Protein AF-A0A949JK87-F1 (afdb_monomer_lite)

pLDDT: mean 81.83, std 14.84, range [40.25, 97.69]

Radius of gyration: 31.16 Å; chains: 1; bounding box: 95×33×71 Å

InterPro domains:
  IPR006311 Twin-arginine translocation pathway, signal sequence [PS51318] (1-38)

Secondary structure (DSSP, 8-state):
-------S-HHHHHHHHHHHHHHHHHHHHHHHT---PPP-----TT-HHHHHHHHHGGGTTSBS-TTTTSTT-GGG---EE--TTSPPEETHHHHHHHHTT-BHHHHHHHHHHHHS---

Foldseek 3Di:
DDDDPPDPPPVVVVVVVVVVVVVVVVVVVVVVVDDPDDDDDDDDPVCVVVVVCVVCVVQQQFFPAPCAPPPPRPLVPKDWDDDPPDDIDMSCVVSVCSSNRHGNVNCPVVVCVVPDDDD

Organism: NCBI:txid2780544

Structure (mmCIF, N/CA/C/O backbone):
data_AF-A0A949JK87-F1
#
_entry.id   AF-A0A949JK87-F1
#
loop_
_atom_site.group_PDB
_atom_site.id
_atom_site.type_symbol
_atom_site.label_atom_id
_atom_site.label_alt_id
_atom_site.label_comp_id
_atom_site.label_asym_id
_atom_site.label_entity_id
_atom_site.label_seq_id
_atom_site.pdbx_PDB_ins_code
_atom_site.Cartn_x
_atom_site.Cartn_y
_atom_site.Cartn_z
_atom_site.occupancy
_atom_site.B_iso_or_equiv
_atom_site.auth_seq_id
_atom_site.auth_comp_id
_atom_site.auth_asym_id
_atom_site.auth_atom_id
_atom_site.pdbx_PDB_model_num
ATOM 1 N N . MET A 1 1 ? 78.038 6.969 -44.550 1.00 40.25 1 MET A N 1
ATOM 2 C CA . MET A 1 1 ? 77.540 7.968 -43.577 1.00 40.25 1 MET A CA 1
ATOM 3 C C . MET A 1 1 ? 76.018 7.924 -43.561 1.00 40.25 1 MET A C 1
ATOM 5 O O . MET A 1 1 ? 75.395 8.451 -44.468 1.00 40.25 1 MET A O 1
ATOM 9 N N . ALA A 1 2 ? 75.413 7.228 -42.595 1.00 48.91 2 ALA A N 1
ATOM 10 C CA . ALA A 1 2 ? 73.960 7.119 -42.481 1.00 48.91 2 ALA A CA 1
ATOM 11 C C . ALA A 1 2 ? 73.536 7.511 -41.063 1.00 48.91 2 ALA A C 1
ATOM 13 O O . ALA A 1 2 ? 73.758 6.759 -40.119 1.00 48.91 2 ALA A O 1
ATOM 14 N N . SER A 1 3 ? 72.918 8.682 -40.919 1.00 44.91 3 SER A N 1
ATOM 15 C CA . SER A 1 3 ? 72.203 9.054 -39.700 1.00 44.91 3 SER A CA 1
ATOM 16 C C . SER A 1 3 ? 70.748 9.323 -40.067 1.00 44.91 3 SER A C 1
ATOM 18 O O . SER A 1 3 ? 70.379 10.409 -40.503 1.00 44.91 3 SER A O 1
ATOM 20 N N . ARG A 1 4 ? 69.914 8.281 -39.965 1.00 53.56 4 ARG A N 1
ATOM 21 C CA . ARG A 1 4 ? 68.453 8.410 -40.018 1.00 53.56 4 ARG A CA 1
ATOM 22 C C . ARG A 1 4 ? 67.975 8.899 -38.654 1.00 53.56 4 ARG A C 1
ATOM 24 O O . ARG A 1 4 ? 68.165 8.213 -37.650 1.00 53.56 4 ARG A O 1
ATOM 31 N N . ALA A 1 5 ? 67.313 10.052 -38.638 1.00 53.34 5 ALA A N 1
ATOM 32 C CA . ALA A 1 5 ? 66.652 10.604 -37.464 1.00 53.34 5 ALA A CA 1
ATOM 33 C C . ALA A 1 5 ? 65.657 9.587 -36.871 1.00 53.34 5 ALA A C 1
ATOM 35 O O . ALA A 1 5 ? 64.646 9.216 -37.478 1.00 53.34 5 ALA A O 1
ATOM 36 N N . ARG A 1 6 ? 65.950 9.095 -35.665 1.00 53.84 6 ARG A N 1
ATOM 37 C CA . ARG A 1 6 ? 65.084 8.158 -34.945 1.00 53.84 6 ARG A CA 1
ATOM 38 C C . ARG A 1 6 ? 63.940 8.911 -34.261 1.00 53.84 6 ARG A C 1
ATOM 40 O O . ARG A 1 6 ? 64.039 9.337 -33.124 1.00 53.84 6 ARG A O 1
ATOM 47 N N . HIS A 1 7 ? 62.845 9.043 -35.007 1.00 53.44 7 HIS A N 1
ATOM 48 C CA . HIS A 1 7 ? 61.464 8.810 -34.572 1.00 53.44 7 HIS A CA 1
ATOM 49 C C . HIS A 1 7 ? 61.023 9.422 -33.225 1.00 53.44 7 HIS A C 1
ATOM 51 O O . HIS A 1 7 ? 60.988 8.755 -32.192 1.00 53.44 7 HIS A O 1
ATOM 57 N N . ALA A 1 8 ? 60.466 10.637 -33.288 1.00 57.41 8 ALA A N 1
ATOM 58 C CA . ALA A 1 8 ? 59.643 11.264 -32.245 1.00 57.41 8 ALA A CA 1
ATOM 59 C C . ALA A 1 8 ? 58.253 10.589 -32.073 1.00 57.41 8 ALA A C 1
ATOM 61 O O . ALA A 1 8 ? 57.212 11.247 -32.052 1.00 57.41 8 ALA A O 1
ATOM 62 N N . ARG A 1 9 ? 58.208 9.251 -31.989 1.00 58.66 9 ARG A N 1
ATOM 63 C CA . ARG A 1 9 ? 56.978 8.440 -31.886 1.00 58.66 9 ARG A CA 1
ATOM 64 C C . ARG A 1 9 ? 56.651 7.789 -30.518 1.00 58.66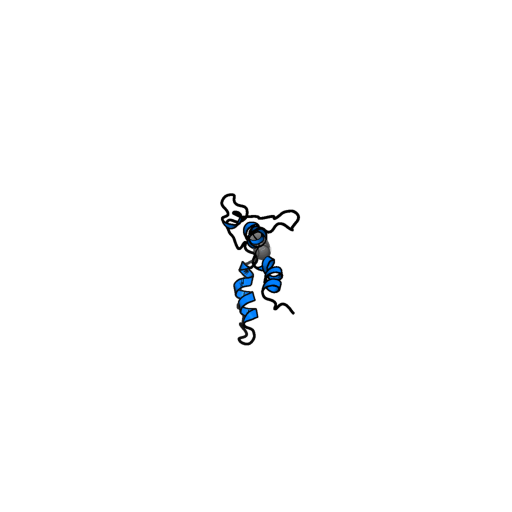 9 ARG A C 1
ATOM 66 O O . ARG A 1 9 ? 55.591 7.167 -30.453 1.00 58.66 9 ARG A O 1
ATOM 73 N N . PRO A 1 10 ? 57.429 7.908 -29.416 1.00 59.25 10 PRO A N 1
ATOM 74 C CA . PRO A 1 10 ? 57.061 7.232 -28.165 1.00 59.25 10 PRO A CA 1
ATOM 75 C C . PRO A 1 10 ? 55.988 7.986 -27.361 1.00 59.25 10 PRO A C 1
ATOM 77 O O . PRO A 1 10 ? 55.101 7.361 -26.787 1.00 59.25 10 PRO A O 1
ATOM 80 N N . ARG A 1 11 ? 56.008 9.329 -27.355 1.00 61.69 11 ARG A N 1
ATOM 81 C CA . ARG A 1 11 ? 55.051 10.147 -26.579 1.00 61.69 11 ARG A CA 1
ATOM 82 C C . ARG A 1 11 ? 53.613 10.024 -27.087 1.00 61.69 11 ARG A C 1
ATOM 84 O O . ARG A 1 11 ? 52.701 9.864 -26.288 1.00 61.69 11 ARG A O 1
ATOM 91 N N . ARG A 1 12 ? 53.417 10.017 -28.411 1.00 68.25 12 ARG A N 1
ATOM 92 C CA . ARG A 1 12 ? 52.085 9.872 -29.027 1.00 68.25 12 ARG A CA 1
ATOM 93 C C . ARG A 1 12 ? 51.447 8.520 -28.701 1.00 68.25 12 ARG A C 1
ATOM 95 O O . ARG A 1 12 ? 50.274 8.481 -28.367 1.00 68.25 12 ARG A O 1
ATOM 102 N N . ARG A 1 13 ? 52.225 7.431 -28.719 1.00 74.19 13 ARG A N 1
ATOM 103 C CA . ARG A 1 13 ? 51.738 6.090 -28.350 1.00 74.19 13 ARG A CA 1
ATOM 104 C C . ARG A 1 13 ? 51.330 5.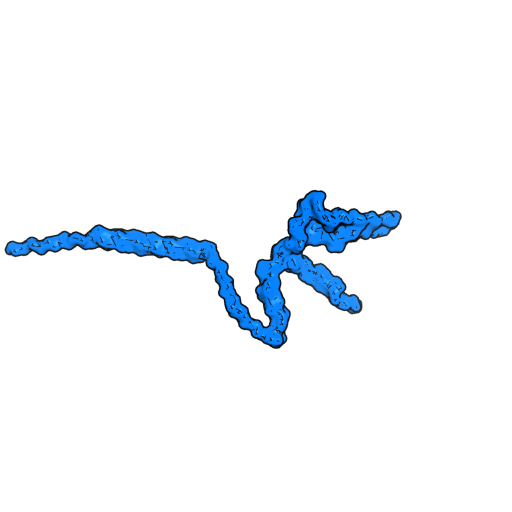990 -26.882 1.00 74.19 13 ARG A C 1
ATOM 106 O O . ARG A 1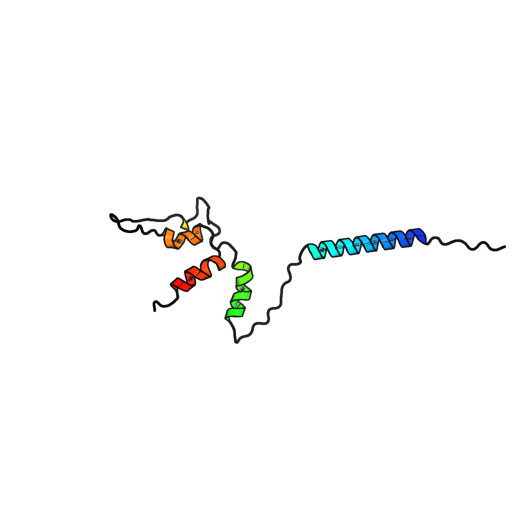 13 ? 50.308 5.384 -26.608 1.00 74.19 13 ARG A O 1
ATOM 113 N N . ARG A 1 14 ? 52.083 6.616 -25.969 1.00 75.94 14 ARG A N 1
ATOM 114 C CA . ARG A 1 14 ? 51.752 6.639 -24.532 1.00 75.94 14 ARG A CA 1
ATOM 115 C C . ARG A 1 14 ? 50.482 7.434 -24.227 1.00 75.94 14 ARG A C 1
ATOM 117 O O . ARG A 1 14 ? 49.682 7.006 -23.407 1.00 75.94 14 ARG A O 1
ATOM 124 N N . LEU A 1 15 ? 50.288 8.563 -24.908 1.00 80.44 15 LEU A N 1
ATOM 125 C CA . LEU A 1 15 ? 49.063 9.359 -24.790 1.00 80.44 15 LEU A CA 1
ATOM 126 C C . LEU A 1 15 ? 47.851 8.609 -25.358 1.00 80.44 15 LEU A C 1
ATOM 128 O O . LEU A 1 15 ? 46.800 8.586 -24.730 1.00 80.44 15 LEU A O 1
ATOM 132 N N . LEU A 1 16 ? 48.018 7.934 -26.501 1.00 84.94 16 LEU A N 1
ATOM 133 C CA . LEU A 1 16 ? 46.978 7.089 -27.092 1.00 84.94 16 LEU A CA 1
ATOM 134 C C . LEU A 1 16 ? 46.616 5.901 -26.188 1.00 84.94 16 LEU A C 1
ATOM 136 O O . LEU A 1 16 ? 45.436 5.639 -25.987 1.00 84.94 16 LEU A O 1
ATOM 140 N N . SER A 1 17 ? 47.603 5.210 -25.606 1.00 81.00 17 SER A N 1
ATOM 141 C CA . SER A 1 17 ? 47.337 4.091 -24.695 1.00 81.00 17 SER A CA 1
ATOM 142 C C . SER A 1 17 ? 46.663 4.546 -23.402 1.00 81.00 17 SER A C 1
ATOM 144 O O . SER A 1 17 ? 45.726 3.894 -22.964 1.00 81.00 17 SER A O 1
ATOM 146 N N . ALA A 1 18 ? 47.086 5.679 -22.830 1.00 83.50 18 ALA A N 1
ATOM 147 C CA . ALA A 1 18 ? 46.457 6.240 -21.635 1.00 83.50 18 ALA A CA 1
ATOM 148 C C . ALA A 1 18 ? 45.008 6.687 -21.903 1.00 83.50 18 ALA A C 1
ATOM 150 O O . ALA A 1 18 ? 44.121 6.431 -21.092 1.00 83.50 18 ALA A O 1
ATOM 151 N N . GLY A 1 19 ? 44.753 7.303 -23.063 1.00 85.62 19 GLY A N 1
ATOM 152 C CA . GLY A 1 19 ? 43.403 7.673 -23.490 1.00 85.62 19 GLY A CA 1
ATOM 153 C C . GLY A 1 19 ? 42.500 6.457 -23.710 1.00 85.62 19 GLY A C 1
ATOM 154 O O . GLY A 1 19 ? 41.349 6.466 -23.276 1.00 85.62 19 GLY A O 1
ATOM 155 N N . LEU A 1 20 ? 43.027 5.385 -24.313 1.00 88.62 20 LEU A N 1
ATOM 156 C CA . LEU A 1 20 ? 42.295 4.131 -24.505 1.00 88.62 20 LEU A CA 1
ATOM 157 C C . LEU A 1 20 ? 41.938 3.476 -23.164 1.00 88.62 20 LEU A C 1
ATOM 159 O O . LEU A 1 20 ? 40.788 3.097 -22.967 1.00 88.62 20 LEU A O 1
ATOM 163 N N . THR A 1 21 ? 42.890 3.372 -22.229 1.00 86.25 21 THR A N 1
ATOM 164 C CA . THR A 1 21 ? 42.629 2.780 -20.907 1.00 86.25 21 THR A CA 1
ATOM 165 C C . THR A 1 21 ? 41.642 3.608 -20.102 1.00 86.25 21 THR A C 1
ATOM 167 O O . THR A 1 21 ? 40.776 3.043 -19.447 1.00 86.25 21 THR A O 1
ATOM 170 N N . LEU A 1 22 ? 41.732 4.938 -20.184 1.00 87.56 22 LEU A N 1
ATOM 171 C CA . LEU A 1 22 ? 40.787 5.827 -19.517 1.00 87.56 22 LEU A CA 1
ATOM 172 C C . LEU A 1 22 ? 39.379 5.692 -20.112 1.00 87.56 22 LEU A C 1
ATOM 174 O O . LEU A 1 22 ? 38.410 5.629 -19.366 1.00 87.56 22 LEU A O 1
ATOM 178 N N . SER A 1 23 ? 39.268 5.587 -21.438 1.00 82.31 23 SER A N 1
ATOM 179 C CA . SER A 1 23 ? 37.981 5.391 -22.117 1.00 82.31 23 SER A CA 1
ATOM 180 C C . SER A 1 23 ? 37.374 4.022 -21.799 1.00 82.31 23 SER A C 1
ATOM 182 O O . SER A 1 23 ? 36.185 3.933 -21.517 1.00 82.31 23 SER A O 1
ATOM 184 N N . ALA A 1 24 ? 38.186 2.960 -21.785 1.00 83.31 24 ALA A N 1
ATOM 185 C CA . ALA A 1 24 ? 37.740 1.614 -21.430 1.00 83.31 24 ALA A CA 1
ATOM 186 C C . ALA A 1 24 ? 37.314 1.521 -19.955 1.00 83.31 24 ALA A C 1
ATOM 188 O O . ALA A 1 24 ? 36.275 0.939 -19.654 1.00 83.31 24 ALA A O 1
ATOM 189 N N . ALA A 1 25 ? 38.072 2.142 -19.046 1.00 80.00 25 ALA A N 1
ATOM 190 C CA . ALA A 1 25 ? 37.708 2.229 -17.635 1.00 80.00 25 ALA A CA 1
ATOM 191 C C . ALA A 1 25 ? 36.428 3.053 -17.429 1.00 80.00 25 ALA A C 1
ATOM 193 O O . ALA A 1 25 ? 35.555 2.639 -16.672 1.00 80.00 25 ALA A O 1
ATOM 194 N N . GLY A 1 26 ? 36.280 4.176 -18.141 1.00 80.12 26 GLY A N 1
ATOM 195 C CA . GLY A 1 26 ? 35.068 4.994 -18.117 1.00 80.12 26 GLY A CA 1
ATOM 196 C C . GLY A 1 26 ? 33.839 4.244 -18.635 1.00 80.12 26 GLY A C 1
ATOM 197 O O . GLY A 1 26 ? 32.794 4.274 -17.996 1.00 80.12 26 GLY A O 1
ATOM 198 N N . ALA A 1 27 ? 33.966 3.507 -19.741 1.00 80.19 27 ALA A N 1
ATOM 199 C CA . ALA A 1 27 ? 32.881 2.694 -20.288 1.00 80.19 27 ALA A CA 1
ATOM 200 C C . ALA A 1 27 ? 32.484 1.543 -19.350 1.00 80.19 27 ALA A C 1
ATOM 202 O O . ALA A 1 27 ? 31.297 1.309 -19.147 1.00 80.19 27 ALA A O 1
ATOM 203 N N . ALA A 1 28 ? 33.455 0.861 -18.735 1.00 72.50 28 ALA A N 1
ATOM 204 C CA . ALA A 1 28 ? 33.180 -0.184 -17.751 1.00 72.50 28 ALA A CA 1
ATOM 205 C C . ALA A 1 28 ? 32.503 0.378 -16.490 1.00 72.50 28 ALA A C 1
ATOM 207 O O . ALA A 1 28 ? 31.563 -0.225 -15.980 1.00 72.50 28 ALA A O 1
ATOM 208 N N . ALA A 1 29 ? 32.933 1.554 -16.021 1.00 74.44 29 ALA A N 1
ATOM 209 C CA . ALA A 1 29 ? 32.306 2.234 -14.892 1.00 74.44 29 ALA A CA 1
ATOM 210 C C . ALA A 1 29 ? 30.862 2.662 -15.206 1.00 74.44 29 ALA A C 1
ATOM 212 O O . ALA A 1 29 ? 29.981 2.485 -14.371 1.00 74.44 29 ALA A O 1
ATOM 213 N N . LEU A 1 30 ? 30.598 3.165 -16.417 1.00 73.94 30 LEU A N 1
ATOM 214 C CA . LEU A 1 30 ? 29.249 3.532 -16.859 1.00 73.94 30 LEU A CA 1
ATOM 215 C C . LEU A 1 30 ? 28.349 2.307 -17.079 1.00 73.94 30 LEU A C 1
ATOM 217 O O . LEU A 1 30 ? 27.172 2.356 -16.744 1.00 73.94 30 LEU A O 1
ATOM 221 N N . ALA A 1 31 ? 28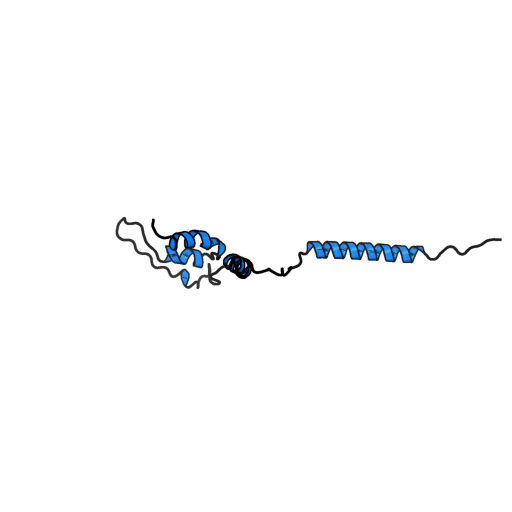.891 1.195 -17.582 1.00 71.50 31 ALA A N 1
ATOM 222 C CA . ALA A 1 31 ? 28.149 -0.059 -17.715 1.00 71.50 31 ALA A CA 1
ATOM 223 C C . ALA A 1 31 ? 27.795 -0.670 -16.347 1.00 71.50 31 ALA A C 1
ATOM 225 O O . ALA A 1 31 ? 26.714 -1.228 -16.181 1.00 71.50 31 ALA A O 1
ATOM 226 N N . ALA A 1 32 ? 28.679 -0.527 -15.355 1.00 65.81 32 ALA A N 1
ATOM 227 C CA . ALA A 1 32 ? 28.417 -0.948 -13.980 1.00 65.81 32 ALA A CA 1
ATOM 228 C C . ALA A 1 32 ? 27.429 -0.026 -13.244 1.00 65.81 32 ALA A C 1
ATOM 230 O O . ALA A 1 32 ? 26.827 -0.447 -12.260 1.00 65.81 32 ALA A O 1
ATOM 231 N N . ALA A 1 33 ? 27.252 1.215 -13.711 1.00 67.69 33 ALA A N 1
ATOM 232 C CA . ALA A 1 33 ? 26.359 2.184 -13.085 1.00 67.69 33 ALA A CA 1
ATOM 233 C C . ALA A 1 33 ? 24.864 1.907 -13.330 1.00 67.69 33 ALA A C 1
ATOM 235 O O . ALA A 1 33 ? 24.045 2.539 -12.673 1.00 67.69 33 ALA A O 1
ATOM 236 N N . GLY A 1 34 ? 24.512 0.964 -14.215 1.00 61.72 34 GLY A N 1
ATOM 237 C CA . GLY A 1 34 ? 23.129 0.584 -14.513 1.00 61.72 34 GLY A CA 1
ATOM 238 C C . GLY A 1 34 ? 22.332 1.718 -15.166 1.00 61.72 34 GLY A C 1
ATOM 239 O O . GLY A 1 34 ? 21.958 2.697 -14.528 1.00 61.72 34 GLY A O 1
ATOM 240 N N . SER A 1 35 ? 22.036 1.608 -16.459 1.00 64.88 35 SER A N 1
ATOM 241 C CA . SER A 1 35 ? 21.109 2.536 -17.113 1.00 64.88 35 SER A CA 1
ATOM 242 C C . SER A 1 35 ? 19.656 2.176 -16.800 1.00 64.88 35 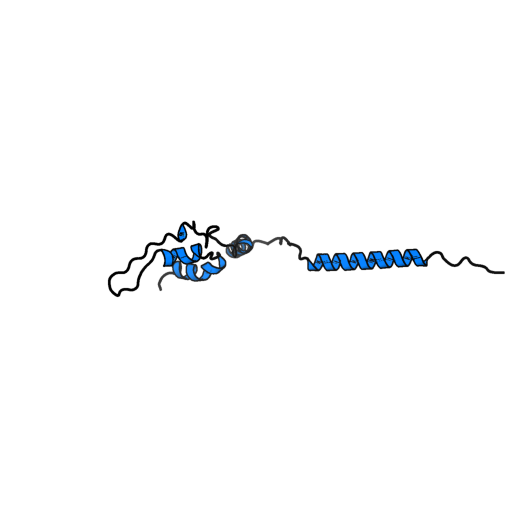SER A C 1
ATOM 244 O O . SER A 1 35 ? 19.279 1.010 -16.872 1.00 64.88 35 SER A O 1
ATOM 246 N N . ALA A 1 36 ? 18.813 3.177 -16.529 1.00 64.38 36 ALA A N 1
ATOM 247 C CA . ALA A 1 36 ? 17.364 3.003 -16.596 1.00 64.38 36 ALA A CA 1
ATOM 248 C C . ALA A 1 36 ? 16.968 2.826 -18.072 1.00 64.38 36 ALA A C 1
ATOM 250 O O . ALA A 1 36 ? 16.930 3.791 -18.836 1.00 64.38 36 ALA A O 1
ATOM 251 N N . GLN A 1 37 ? 16.749 1.582 -18.496 1.00 64.12 37 GLN A N 1
ATOM 252 C CA . GLN A 1 37 ? 16.276 1.262 -19.841 1.00 64.12 37 GLN A CA 1
ATOM 253 C C . GLN A 1 37 ? 14.749 1.267 -19.852 1.00 64.12 37 GLN A C 1
ATOM 255 O O . GLN A 1 37 ? 14.117 0.479 -19.155 1.00 64.12 37 GLN A O 1
ATOM 260 N N . ALA A 1 38 ? 14.166 2.163 -20.647 1.00 69.25 38 ALA A N 1
ATOM 261 C CA . ALA A 1 38 ? 12.758 2.075 -20.999 1.00 69.25 38 ALA A CA 1
ATOM 262 C C . ALA A 1 38 ? 12.607 1.006 -22.087 1.00 69.25 38 ALA A C 1
ATOM 264 O O . ALA A 1 38 ? 13.200 1.131 -23.160 1.00 69.25 38 ALA A O 1
ATOM 265 N N . ASP A 1 39 ? 11.851 -0.046 -21.790 1.00 71.12 39 ASP A N 1
ATOM 266 C CA . ASP A 1 39 ? 11.517 -1.086 -22.758 1.00 71.12 39 ASP A CA 1
ATOM 267 C C . ASP A 1 39 ? 10.255 -0.698 -23.543 1.00 71.12 39 ASP A C 1
ATOM 269 O O . ASP A 1 39 ? 9.311 -0.135 -22.979 1.00 71.12 39 ASP A O 1
ATOM 273 N N . ILE A 1 40 ? 10.234 -0.980 -24.850 1.00 72.50 40 ILE A N 1
ATOM 274 C CA . ILE A 1 40 ? 9.014 -0.835 -25.652 1.00 72.50 40 ILE A CA 1
ATOM 275 C C . ILE A 1 40 ? 8.241 -2.136 -25.522 1.00 72.50 40 ILE A C 1
ATOM 277 O O . ILE A 1 40 ? 8.505 -3.128 -26.199 1.00 72.50 40 ILE A O 1
ATOM 281 N N . VAL A 1 41 ? 7.244 -2.091 -24.654 1.00 72.00 41 VAL A N 1
ATOM 282 C CA . VAL A 1 41 ? 6.350 -3.208 -24.394 1.00 72.00 41 VAL A CA 1
ATOM 283 C C . VAL A 1 41 ? 5.365 -3.329 -25.549 1.00 72.00 41 VAL A C 1
ATOM 285 O O . VAL A 1 41 ? 4.580 -2.417 -25.814 1.00 72.00 41 VAL A O 1
ATOM 288 N N . THR A 1 42 ? 5.389 -4.469 -26.237 1.00 77.25 42 THR A N 1
ATOM 289 C CA . THR A 1 42 ? 4.335 -4.814 -27.193 1.00 77.25 42 THR A CA 1
ATOM 290 C C . THR A 1 42 ? 3.135 -5.343 -26.420 1.00 77.25 42 THR A C 1
ATOM 292 O O . THR A 1 42 ? 3.204 -6.370 -25.754 1.00 77.25 42 THR A O 1
ATOM 295 N N . VAL A 1 43 ? 2.039 -4.591 -26.466 1.00 77.94 43 VAL A N 1
ATOM 296 C CA . VAL A 1 43 ? 0.782 -4.972 -25.824 1.00 77.94 43 VAL A CA 1
ATOM 297 C C . VAL A 1 43 ? 0.039 -5.940 -26.736 1.00 77.94 43 VAL A C 1
ATOM 299 O O . VAL A 1 43 ? -0.344 -5.569 -27.847 1.00 77.94 43 VAL A O 1
ATOM 302 N N . ASP A 1 44 ? -0.179 -7.164 -26.260 1.00 81.25 44 ASP A N 1
ATOM 303 C CA . ASP A 1 44 ? -1.105 -8.098 -26.893 1.00 81.25 44 ASP A CA 1
ATOM 304 C C . ASP A 1 44 ? -2.544 -7.732 -26.481 1.00 81.25 44 ASP A C 1
ATOM 306 O O . ASP A 1 44 ? -2.885 -7.837 -25.300 1.00 81.25 44 ASP A O 1
ATOM 310 N N . PRO A 1 45 ? -3.421 -7.304 -27.409 1.00 78.12 45 PRO A N 1
ATOM 311 C CA . PRO A 1 45 ? -4.814 -7.010 -27.082 1.00 78.12 45 PRO A CA 1
ATOM 312 C C . PRO A 1 45 ? -5.601 -8.242 -26.599 1.00 78.12 45 PRO A C 1
ATOM 314 O O . PRO A 1 45 ? -6.685 -8.072 -26.040 1.00 78.12 45 PRO A O 1
ATOM 317 N N . ALA A 1 46 ? -5.089 -9.464 -26.796 1.00 87.94 46 ALA A N 1
ATOM 318 C CA . ALA A 1 46 ? -5.677 -10.687 -26.256 1.00 87.94 46 ALA A CA 1
ATOM 319 C C . ALA A 1 46 ? -5.364 -10.916 -24.763 1.00 87.94 46 ALA A C 1
ATOM 321 O O . ALA A 1 46 ? -6.079 -11.687 -24.122 1.00 87.94 46 ALA A O 1
ATOM 322 N N . ASP A 1 47 ? -4.360 -10.233 -24.195 1.00 82.88 47 ASP A N 1
ATOM 323 C CA . ASP A 1 47 ? -4.009 -10.301 -22.769 1.00 82.88 47 ASP A CA 1
ATOM 324 C C . ASP A 1 47 ? -3.918 -8.895 -22.133 1.00 82.88 47 ASP A C 1
ATOM 326 O O . ASP A 1 47 ? -2.836 -8.327 -21.930 1.00 82.88 47 ASP A O 1
ATOM 330 N N . PRO A 1 48 ? -5.069 -8.298 -21.774 1.00 80.88 48 PRO A N 1
ATOM 331 C CA . PRO A 1 48 ? -5.093 -6.985 -21.137 1.00 80.88 48 PRO A CA 1
ATOM 332 C C . PRO A 1 48 ? -4.456 -6.979 -19.734 1.00 80.88 48 PRO A C 1
ATOM 334 O O . PRO A 1 48 ? -4.028 -5.919 -19.272 1.00 80.88 48 PRO A O 1
ATOM 337 N N . LEU A 1 49 ? -4.351 -8.128 -19.052 1.00 86.31 49 LEU A N 1
ATOM 338 C CA . LEU A 1 49 ? -3.748 -8.220 -17.716 1.00 86.31 49 LEU A CA 1
ATOM 339 C C . LEU A 1 49 ? -2.225 -8.082 -17.769 1.00 86.31 49 LEU A C 1
ATOM 341 O O . LEU A 1 49 ? -1.651 -7.425 -16.897 1.00 86.31 49 LEU A O 1
ATOM 345 N N . ALA A 1 50 ? -1.577 -8.606 -18.813 1.00 84.06 50 ALA A N 1
ATOM 346 C CA . ALA A 1 50 ? -0.149 -8.384 -19.043 1.00 84.06 50 ALA A CA 1
ATOM 347 C C . ALA A 1 50 ? 0.186 -6.884 -19.143 1.00 84.06 50 ALA A C 1
ATOM 349 O O . ALA A 1 50 ? 1.170 -6.418 -18.559 1.00 84.06 50 ALA A O 1
ATOM 350 N N . THR A 1 51 ? -0.687 -6.108 -19.797 1.00 86.31 51 THR A N 1
ATOM 351 C CA . THR A 1 51 ? -0.551 -4.646 -19.908 1.00 86.31 51 THR A CA 1
ATOM 352 C C . THR A 1 51 ? -0.628 -3.966 -18.544 1.00 86.31 51 THR A C 1
ATOM 354 O O . THR A 1 51 ? 0.211 -3.125 -18.227 1.00 86.31 51 THR A O 1
ATOM 357 N N . VAL A 1 52 ? -1.596 -4.351 -17.704 1.00 87.75 52 VAL A N 1
ATOM 358 C CA . VAL A 1 52 ? -1.720 -3.824 -16.334 1.00 87.75 52 VAL A CA 1
ATOM 359 C C . VAL A 1 52 ? -0.467 -4.145 -15.521 1.00 87.75 52 VAL A C 1
ATOM 361 O O . VAL A 1 52 ? 0.066 -3.261 -14.853 1.00 87.75 52 VAL A O 1
ATOM 364 N N . GLY A 1 53 ? 0.056 -5.370 -15.629 1.00 86.00 53 GLY A N 1
ATOM 365 C CA . GLY A 1 53 ? 1.294 -5.765 -14.959 1.00 86.00 53 GLY A CA 1
ATOM 366 C C . GLY A 1 53 ? 2.494 -4.900 -15.359 1.00 86.00 53 GLY A C 1
ATOM 367 O O . GLY A 1 53 ? 3.282 -4.522 -14.501 1.00 86.00 53 GLY A O 1
ATOM 368 N N . HIS A 1 54 ? 2.612 -4.520 -16.633 1.00 85.94 54 HIS A N 1
ATOM 369 C CA . HIS A 1 54 ? 3.717 -3.673 -17.103 1.00 85.94 54 HIS A CA 1
ATOM 370 C C . HIS A 1 54 ? 3.559 -2.198 -16.712 1.00 85.94 54 HIS A C 1
ATOM 372 O O . HIS A 1 54 ? 4.552 -1.526 -16.447 1.00 85.94 54 HIS A O 1
ATOM 378 N N . VAL A 1 55 ? 2.326 -1.691 -16.648 1.00 87.44 55 VAL A N 1
ATOM 379 C CA . VAL A 1 55 ? 2.057 -0.300 -16.252 1.00 87.44 55 VAL A CA 1
ATOM 380 C C . VAL A 1 55 ? 2.192 -0.112 -14.741 1.00 87.44 55 VAL A C 1
ATOM 382 O O . VAL A 1 55 ? 2.757 0.883 -14.292 1.00 87.44 55 VAL A O 1
ATOM 385 N N . VAL A 1 56 ? 1.672 -1.054 -13.952 1.00 90.44 56 VAL A N 1
ATOM 386 C CA . VAL A 1 56 ? 1.606 -0.933 -12.488 1.00 90.44 56 VAL A CA 1
ATOM 387 C C . VAL A 1 56 ? 2.821 -1.570 -11.811 1.00 90.44 56 VAL A C 1
ATOM 389 O O . VAL A 1 56 ? 3.219 -1.116 -10.745 1.00 90.44 56 VAL A O 1
ATOM 392 N N . GLY A 1 57 ? 3.465 -2.558 -12.439 1.00 90.31 57 GLY A N 1
ATOM 393 C CA . GLY A 1 57 ? 4.632 -3.267 -11.905 1.00 90.31 57 GLY A CA 1
ATOM 394 C C . GLY A 1 57 ? 5.750 -2.358 -11.381 1.00 90.31 57 GLY A C 1
ATOM 395 O O . GLY A 1 57 ? 6.161 -2.546 -10.240 1.00 90.31 57 GLY A O 1
ATOM 396 N N . PRO A 1 58 ? 6.191 -1.320 -12.123 1.00 90.62 58 PRO A N 1
ATOM 397 C CA . PRO A 1 58 ? 7.232 -0.406 -11.647 1.00 90.62 58 PRO A CA 1
ATOM 398 C C . PRO A 1 58 ? 6.884 0.331 -10.350 1.00 90.62 58 PRO A C 1
ATOM 400 O O . PRO A 1 58 ? 7.787 0.808 -9.665 1.00 90.62 58 PRO A O 1
ATOM 403 N N . VAL A 1 59 ? 5.590 0.457 -10.030 1.00 93.00 59 VAL A N 1
ATOM 404 C CA . VAL A 1 59 ? 5.109 1.131 -8.820 1.00 93.00 59 VAL A CA 1
ATOM 405 C C . VAL A 1 59 ? 4.477 0.193 -7.792 1.00 93.00 59 VAL A C 1
ATOM 407 O O . VAL A 1 59 ? 4.065 0.649 -6.727 1.00 93.00 59 VAL A O 1
ATOM 410 N N . ALA A 1 60 ? 4.406 -1.107 -8.082 1.00 93.50 60 ALA A N 1
ATOM 411 C 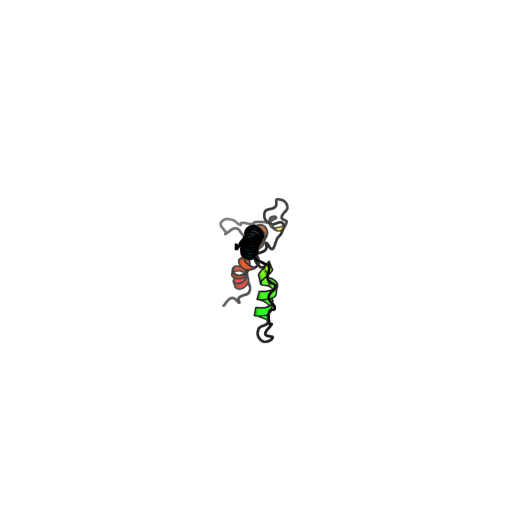CA . ALA A 1 60 ? 3.684 -2.073 -7.260 1.00 93.50 60 ALA A CA 1
ATOM 412 C C . ALA A 1 60 ? 4.318 -2.269 -5.877 1.00 93.50 60 ALA A C 1
ATOM 414 O O . ALA A 1 60 ? 3.599 -2.564 -4.925 1.00 93.50 60 ALA A O 1
ATOM 415 N N . ASP A 1 61 ? 5.627 -2.033 -5.764 1.00 95.00 61 ASP A N 1
ATOM 416 C CA . ASP A 1 61 ? 6.394 -2.176 -4.522 1.00 95.00 61 ASP A CA 1
ATOM 417 C C . ASP A 1 61 ? 6.491 -0.871 -3.707 1.00 95.00 61 ASP A C 1
ATOM 419 O O . ASP A 1 61 ? 7.112 -0.841 -2.642 1.00 95.00 61 ASP A O 1
ATOM 423 N N . LEU A 1 62 ? 5.888 0.234 -4.173 1.00 96.25 62 LEU A N 1
ATOM 424 C CA . LEU A 1 62 ? 5.813 1.453 -3.366 1.00 96.25 62 LEU A CA 1
ATOM 425 C C . LEU A 1 62 ? 4.782 1.303 -2.245 1.00 96.25 62 LEU A C 1
ATOM 427 O O . LEU A 1 62 ? 3.733 0.682 -2.413 1.00 96.25 62 LEU A O 1
ATOM 431 N N . GLN A 1 63 ? 5.064 1.953 -1.112 1.00 95.56 63 GLN A N 1
ATOM 432 C CA . GLN A 1 63 ? 4.097 2.076 -0.024 1.00 95.56 63 GLN A CA 1
ATOM 433 C C . GLN A 1 63 ? 2.836 2.775 -0.533 1.00 95.56 63 GLN A C 1
ATOM 435 O O . GLN A 1 63 ? 2.905 3.883 -1.071 1.00 95.56 63 GLN A O 1
ATOM 440 N N . LEU A 1 64 ? 1.682 2.142 -0.323 1.00 95.06 64 LEU A N 1
ATOM 441 C CA . LEU A 1 64 ? 0.402 2.692 -0.769 1.00 95.06 64 LEU A CA 1
ATOM 442 C C . LEU A 1 64 ? -0.059 3.874 0.087 1.00 95.06 64 LEU A C 1
ATOM 444 O O . LEU A 1 64 ? -0.705 4.784 -0.426 1.00 95.06 64 LEU A O 1
ATOM 448 N N . ASN A 1 65 ? 0.272 3.866 1.380 1.00 96.69 65 ASN A N 1
ATOM 449 C CA . ASN A 1 65 ? -0.013 4.954 2.307 1.00 96.69 65 ASN A CA 1
ATOM 450 C C . ASN A 1 65 ? 1.281 5.725 2.622 1.00 96.69 65 ASN A C 1
ATOM 452 O O . ASN A 1 65 ? 2.085 5.252 3.423 1.00 96.69 65 ASN A O 1
ATOM 456 N N . PRO A 1 66 ? 1.486 6.929 2.064 1.00 96.56 66 PRO A N 1
ATOM 457 C CA . PRO A 1 66 ? 2.672 7.738 2.352 1.00 96.56 66 PRO A CA 1
ATOM 458 C C . PRO A 1 66 ? 2.787 8.176 3.819 1.00 96.56 66 PRO A C 1
ATOM 460 O O . PRO A 1 66 ? 3.867 8.565 4.255 1.00 96.56 66 PRO A O 1
ATOM 463 N N . MET A 1 67 ? 1.678 8.155 4.568 1.00 97.69 67 MET A N 1
ATOM 464 C CA . MET A 1 67 ? 1.639 8.498 5.992 1.00 97.69 67 MET A CA 1
ATOM 465 C C . MET A 1 67 ? 1.837 7.280 6.901 1.00 97.69 67 MET A C 1
ATOM 467 O O . MET A 1 67 ? 1.804 7.442 8.121 1.00 97.69 67 MET A O 1
ATOM 471 N N . ALA A 1 68 ? 2.059 6.088 6.341 1.00 97.25 68 ALA A N 1
ATOM 472 C CA . ALA A 1 68 ? 2.301 4.873 7.108 1.00 97.25 68 ALA A CA 1
ATOM 473 C C . ALA A 1 68 ? 3.430 5.064 8.128 1.00 97.25 68 ALA A C 1
ATOM 475 O O . ALA A 1 68 ? 4.450 5.701 7.845 1.00 97.25 68 ALA A O 1
ATOM 476 N N . LYS A 1 69 ? 3.254 4.491 9.323 1.00 95.00 69 LYS A N 1
ATOM 477 C CA . LYS A 1 69 ? 4.212 4.569 10.445 1.00 95.00 69 LYS A CA 1
ATOM 478 C C . LYS A 1 69 ? 4.532 5.996 10.912 1.00 95.00 69 LYS A C 1
ATOM 480 O O . LYS A 1 69 ? 5.520 6.207 11.617 1.00 95.00 69 LYS A O 1
ATOM 485 N N . THR A 1 70 ? 3.718 6.985 10.546 1.00 96.44 70 THR A N 1
ATOM 486 C CA . THR A 1 70 ? 3.823 8.340 11.096 1.00 96.44 70 THR A CA 1
ATOM 487 C C . THR A 1 70 ? 2.864 8.507 12.271 1.00 96.44 70 THR A C 1
ATOM 489 O O . THR A 1 70 ? 1.804 7.894 12.313 1.00 96.44 70 THR A O 1
ATOM 492 N N . GLY A 1 71 ? 3.188 9.391 13.219 1.00 94.50 71 GLY A N 1
ATOM 493 C CA . GLY A 1 71 ? 2.300 9.682 14.356 1.00 94.50 71 GLY A CA 1
ATOM 494 C C . GLY A 1 71 ? 1.012 10.435 13.993 1.00 94.50 71 GLY A C 1
ATOM 495 O O . GLY A 1 71 ? 0.220 10.740 14.877 1.00 94.50 71 GLY A O 1
ATOM 496 N N . VAL A 1 72 ? 0.823 10.778 12.716 1.00 96.56 72 VAL A N 1
ATOM 497 C CA . VAL A 1 72 ? -0.363 11.468 12.186 1.00 96.56 72 VAL A CA 1
ATOM 498 C C . VAL A 1 72 ? -1.088 10.630 11.132 1.00 96.56 72 VAL A C 1
ATOM 500 O O . VAL A 1 72 ? -1.956 11.153 10.436 1.00 96.56 72 VAL A O 1
ATOM 503 N N . ASP A 1 73 ? -0.732 9.349 10.993 1.00 96.56 73 ASP A N 1
ATOM 504 C CA . ASP A 1 73 ? -1.374 8.436 10.054 1.00 96.56 73 ASP A CA 1
ATOM 505 C C . ASP A 1 73 ? -2.876 8.324 10.355 1.00 96.56 73 ASP A C 1
ATOM 507 O O . ASP A 1 73 ? -3.256 7.845 11.430 1.00 96.56 73 ASP A O 1
ATOM 511 N N . PRO A 1 74 ? -3.767 8.733 9.434 1.00 93.50 74 PRO A N 1
ATOM 512 C CA . PRO A 1 74 ? -5.195 8.633 9.682 1.00 93.50 74 PRO A CA 1
ATOM 513 C C . PRO A 1 74 ? -5.656 7.180 9.851 1.00 93.50 74 PRO A C 1
ATOM 515 O O . PRO A 1 74 ? -6.646 6.948 10.546 1.00 93.50 74 PRO A O 1
ATOM 518 N N . LEU A 1 75 ? -4.956 6.216 9.240 1.00 95.88 75 LEU A N 1
ATOM 519 C CA . LEU A 1 75 ? -5.342 4.803 9.232 1.00 95.88 75 LEU A CA 1
ATOM 520 C C . LEU A 1 75 ? -4.977 4.061 10.523 1.00 95.88 75 LEU A C 1
ATOM 522 O O . LEU A 1 75 ? -5.523 2.981 10.771 1.00 95.88 75 LEU A O 1
ATOM 526 N N . ASP A 1 76 ? -4.133 4.662 11.365 1.00 94.88 76 ASP A N 1
ATOM 527 C CA . ASP A 1 76 ? -3.797 4.140 12.693 1.00 94.88 76 ASP A CA 1
ATOM 528 C C . ASP A 1 76 ? -4.841 4.532 13.767 1.00 94.88 76 ASP A C 1
ATOM 530 O O . ASP A 1 76 ? -4.832 4.041 14.903 1.00 94.88 76 ASP A O 1
ATOM 534 N N . ASN A 1 77 ? -5.833 5.358 13.408 1.00 92.62 77 ASN A N 1
ATOM 535 C CA . ASN A 1 77 ? -6.953 5.732 14.282 1.00 92.62 77 ASN A CA 1
ATOM 536 C C . ASN A 1 77 ? -8.002 4.612 14.384 1.00 92.62 77 ASN A C 1
ATOM 538 O O . ASN A 1 77 ? -9.149 4.747 13.959 1.00 92.62 77 ASN A O 1
ATOM 542 N N . GLY A 1 78 ? -7.592 3.468 14.919 1.00 92.38 78 GLY A N 1
ATOM 543 C CA . GLY A 1 78 ? -8.446 2.294 15.028 1.00 92.38 78 GLY A CA 1
ATOM 544 C C . GLY A 1 78 ? -9.354 2.274 16.256 1.00 92.38 78 GLY A C 1
ATOM 545 O O . GLY A 1 78 ? -8.961 2.719 17.333 1.00 92.38 78 GLY A O 1
ATOM 546 N N . ILE A 1 79 ? -10.534 1.671 16.103 1.00 95.31 79 ILE A N 1
ATOM 547 C CA . ILE A 1 79 ? -11.464 1.362 17.195 1.00 95.31 79 ILE A CA 1
ATOM 548 C C . ILE A 1 79 ? -11.519 -0.157 17.353 1.00 95.31 79 ILE A C 1
ATOM 550 O O . ILE A 1 79 ? -11.756 -0.878 16.383 1.00 95.31 79 ILE A O 1
ATOM 554 N N . GLY A 1 80 ? -11.306 -0.629 18.580 1.00 95.50 80 GLY A N 1
ATOM 555 C CA . GLY A 1 80 ? -11.432 -2.034 18.955 1.00 95.50 80 GLY A CA 1
ATOM 556 C C . GLY A 1 80 ? -12.625 -2.255 19.874 1.00 95.50 80 GLY A C 1
ATOM 557 O O . GLY A 1 80 ? -12.925 -1.416 20.724 1.00 95.50 80 GLY A O 1
ATOM 558 N N . THR A 1 81 ? -13.295 -3.393 19.721 1.00 96.38 81 THR A N 1
ATOM 559 C CA . THR A 1 81 ? -14.340 -3.836 20.650 1.00 96.38 81 THR A CA 1
ATOM 560 C C . THR A 1 81 ? -14.101 -5.283 21.055 1.00 96.38 81 THR A C 1
ATOM 562 O O . THR A 1 81 ? -13.636 -6.106 20.264 1.00 96.38 81 THR A O 1
ATOM 565 N N . GLN A 1 82 ? -14.421 -5.593 22.308 1.00 97.06 82 GLN A N 1
ATOM 566 C CA . GLN A 1 82 ? -14.422 -6.950 22.829 1.00 97.06 82 GLN A CA 1
ATOM 567 C C . GLN A 1 82 ? -15.598 -7.095 23.789 1.00 97.06 82 GLN A C 1
ATOM 569 O O . GLN A 1 82 ? -15.850 -6.219 24.616 1.00 97.06 82 GLN A O 1
ATOM 574 N N . ILE A 1 83 ? -16.329 -8.198 23.660 1.00 95.62 83 ILE A N 1
ATOM 575 C CA . ILE A 1 83 ? -17.469 -8.525 24.512 1.00 95.62 83 ILE A CA 1
ATOM 576 C C . ILE A 1 83 ? -17.091 -9.798 25.268 1.00 95.62 83 ILE A C 1
ATOM 578 O O . ILE A 1 83 ? -16.880 -10.828 24.635 1.00 95.62 83 ILE A O 1
ATOM 582 N N . ALA A 1 84 ? -16.987 -9.731 26.599 1.00 95.56 84 ALA A N 1
ATOM 583 C CA . ALA A 1 84 ? -16.566 -10.856 27.444 1.00 95.56 84 ALA A CA 1
ATOM 584 C C . ALA A 1 84 ? -15.323 -11.583 26.876 1.00 95.56 84 ALA A C 1
ATOM 586 O O . ALA A 1 84 ? -14.320 -10.940 26.566 1.00 95.56 84 ALA A O 1
ATOM 587 N N . ASP A 1 85 ? -15.419 -12.900 26.686 1.00 95.50 85 ASP A N 1
ATOM 588 C CA . ASP A 1 85 ? -14.305 -13.769 26.291 1.00 95.50 85 ASP A CA 1
ATOM 589 C C . ASP A 1 85 ? -14.238 -13.995 24.768 1.00 95.50 85 ASP A C 1
ATOM 591 O O . ASP A 1 85 ? -13.475 -14.835 24.283 1.00 95.50 85 ASP A O 1
ATOM 595 N N . PHE A 1 86 ? -15.047 -13.271 23.985 1.00 96.56 86 PHE A N 1
ATOM 596 C CA . PHE A 1 86 ? -14.997 -13.362 22.530 1.00 96.56 86 PHE A CA 1
ATOM 597 C C . PHE A 1 86 ? -13.681 -12.801 21.986 1.00 96.56 86 PHE A C 1
ATOM 599 O O . PHE A 1 86 ? -13.017 -11.960 22.601 1.00 96.56 86 PHE A O 1
ATOM 606 N N . ARG A 1 87 ? -13.319 -13.261 20.784 1.00 95.31 87 ARG A N 1
ATOM 607 C CA . ARG A 1 87 ? -12.178 -12.726 20.042 1.00 95.31 87 ARG A CA 1
ATOM 608 C C . ARG A 1 87 ? -12.398 -11.219 19.802 1.00 95.31 87 ARG A C 1
ATOM 610 O O . ARG A 1 87 ? -13.446 -10.868 19.260 1.00 95.31 87 ARG A O 1
ATOM 617 N N . PRO A 1 88 ? -11.446 -10.347 20.182 1.00 95.56 88 PRO A N 1
ATOM 618 C CA . PRO A 1 88 ? -11.522 -8.923 19.875 1.00 95.56 88 PRO A CA 1
ATOM 619 C C . PRO A 1 88 ? -11.610 -8.693 18.369 1.00 95.56 88 PRO A C 1
ATOM 621 O O . PRO A 1 88 ? -10.972 -9.414 17.601 1.00 95.56 88 PRO A O 1
ATOM 624 N N . ILE A 1 89 ? -12.360 -7.670 17.971 1.00 95.94 89 ILE A N 1
ATOM 625 C CA . ILE A 1 89 ? -12.382 -7.180 16.591 1.00 95.94 89 ILE A CA 1
ATOM 626 C C . ILE A 1 89 ? -11.948 -5.720 16.575 1.00 95.94 89 ILE A C 1
ATOM 628 O O . ILE A 1 89 ? -12.309 -4.943 17.468 1.00 95.94 89 ILE A O 1
ATOM 632 N N . SER A 1 90 ? -11.172 -5.341 15.566 1.00 95.81 90 SER A N 1
ATOM 633 C CA . SER A 1 90 ? -10.654 -3.987 15.424 1.00 95.81 90 SER A CA 1
ATOM 634 C C . SER A 1 90 ? -10.744 -3.522 13.983 1.00 95.81 90 SER A C 1
ATOM 636 O O . SER A 1 90 ? -10.526 -4.287 13.048 1.00 95.81 90 SER A O 1
ATOM 638 N N . THR A 1 91 ? -10.973 -2.227 13.779 1.00 95.12 91 THR A N 1
ATOM 639 C CA . THR A 1 91 ? -10.814 -1.645 12.438 1.00 95.12 91 THR A CA 1
ATOM 640 C C . THR A 1 91 ? -9.370 -1.759 11.937 1.00 95.12 91 THR A C 1
ATOM 642 O O . THR A 1 91 ? -9.148 -1.823 10.728 1.00 95.12 91 THR A O 1
ATOM 645 N N . LYS A 1 92 ? -8.397 -1.877 12.855 1.00 94.88 92 LYS A N 1
ATOM 646 C CA . LYS A 1 92 ? -6.985 -2.110 12.521 1.00 94.88 92 LYS A CA 1
ATOM 647 C C . LYS A 1 92 ? -6.734 -3.454 11.845 1.00 94.88 92 LYS A C 1
ATOM 649 O O . LYS A 1 92 ? -5.751 -3.569 11.129 1.00 94.88 92 LYS A O 1
ATOM 654 N N . ASP A 1 93 ? -7.624 -4.434 11.992 1.00 92.88 93 ASP A N 1
ATOM 655 C CA . ASP A 1 93 ? -7.478 -5.722 11.301 1.00 92.88 93 ASP A CA 1
ATOM 656 C C . ASP A 1 93 ? -7.560 -5.550 9.772 1.00 92.88 93 ASP A C 1
ATOM 658 O O . ASP A 1 93 ? -7.013 -6.351 9.017 1.00 92.88 93 ASP A O 1
ATOM 662 N N . VAL A 1 94 ? -8.216 -4.476 9.313 1.00 92.06 94 VAL A N 1
ATOM 663 C CA . VAL A 1 94 ? -8.374 -4.137 7.892 1.00 92.06 94 VAL A CA 1
ATOM 664 C C . VAL A 1 94 ? -7.437 -3.004 7.474 1.00 92.06 94 VAL A C 1
ATOM 666 O O . VAL A 1 94 ? -6.859 -3.057 6.391 1.00 92.06 94 VAL A O 1
ATOM 669 N N . THR A 1 95 ? -7.271 -1.968 8.306 1.00 94.50 95 THR A N 1
ATOM 670 C CA . THR A 1 95 ? -6.441 -0.798 7.953 1.00 94.50 95 THR A CA 1
ATOM 671 C C . THR A 1 95 ? -4.963 -0.964 8.295 1.00 94.50 95 THR A C 1
ATOM 673 O O . THR A 1 95 ? -4.132 -0.254 7.727 1.00 94.50 95 THR A O 1
ATOM 676 N N . GLY A 1 96 ? -4.624 -1.912 9.173 1.00 95.12 96 GLY A N 1
ATOM 677 C CA . GLY A 1 96 ? -3.273 -2.178 9.665 1.00 95.12 96 GLY A CA 1
ATOM 678 C C . GLY A 1 96 ? -2.242 -2.352 8.555 1.00 95.12 96 GLY A C 1
ATOM 679 O O . GLY A 1 96 ? -1.275 -1.598 8.552 1.00 95.12 96 GLY A O 1
ATOM 680 N N . PRO A 1 97 ? -2.461 -3.220 7.546 1.00 94.69 97 PRO A N 1
ATOM 681 C CA . PRO A 1 97 ? -1.506 -3.391 6.452 1.00 94.69 97 PRO A CA 1
ATOM 682 C C . PRO A 1 97 ? -1.140 -2.074 5.756 1.00 94.69 97 PRO A C 1
ATOM 684 O O . PRO A 1 97 ? 0.029 -1.810 5.496 1.00 94.69 97 PRO A O 1
ATOM 687 N N . LEU A 1 98 ? -2.121 -1.202 5.506 1.00 95.12 98 LEU A N 1
ATOM 688 C CA . LEU A 1 98 ? -1.870 0.104 4.893 1.00 95.12 98 LEU A CA 1
ATOM 689 C C . LEU A 1 98 ? -1.153 1.054 5.856 1.00 95.12 98 LEU A C 1
ATOM 691 O O . LEU A 1 98 ? -0.238 1.760 5.445 1.00 95.12 98 LEU A O 1
ATOM 695 N N . SER A 1 99 ? -1.531 1.065 7.132 1.00 96.62 99 SER A N 1
ATOM 696 C CA . SER A 1 99 ? -0.867 1.884 8.154 1.00 96.62 99 SER A CA 1
ATOM 697 C C . SER A 1 99 ? 0.580 1.439 8.432 1.00 96.62 99 SER A C 1
ATOM 699 O O . SER A 1 99 ? 1.454 2.247 8.748 1.00 96.62 99 SER A O 1
ATOM 701 N N . GLU A 1 100 ? 0.877 0.159 8.211 1.00 95.94 100 GLU A N 1
ATOM 702 C CA . GLU A 1 100 ? 2.211 -0.436 8.311 1.00 95.94 100 GLU A CA 1
ATOM 703 C C . GLU A 1 100 ? 3.031 -0.310 7.013 1.00 95.94 100 GLU A C 1
ATOM 705 O O . GLU A 1 100 ? 4.208 -0.688 6.980 1.00 95.94 100 GLU A O 1
ATOM 710 N N . GLY A 1 101 ? 2.457 0.289 5.966 1.00 96.44 101 GLY A N 1
ATOM 711 C CA . GLY A 1 101 ? 3.153 0.621 4.724 1.00 96.44 101 GLY A CA 1
ATOM 712 C C . GLY A 1 101 ? 3.197 -0.514 3.706 1.00 96.44 101 GLY A C 1
ATOM 713 O O . GLY A 1 101 ? 4.152 -0.585 2.938 1.00 96.44 101 GLY A O 1
ATOM 714 N N . ALA A 1 102 ? 2.195 -1.395 3.692 1.00 95.88 102 ALA A N 1
ATOM 715 C CA . ALA A 1 102 ? 2.063 -2.415 2.658 1.00 95.88 102 ALA A CA 1
ATOM 716 C C . ALA A 1 102 ? 2.053 -1.795 1.251 1.00 95.88 102 ALA A C 1
ATOM 718 O O . ALA A 1 102 ? 1.458 -0.735 1.002 1.00 95.88 102 ALA A O 1
ATOM 719 N N . SER A 1 103 ? 2.714 -2.493 0.335 1.00 95.38 103 SER A N 1
ATOM 720 C CA . SER A 1 103 ? 2.706 -2.211 -1.094 1.00 95.38 103 SER A CA 1
ATOM 721 C C . SER A 1 103 ? 1.577 -2.964 -1.807 1.00 95.38 103 SER A C 1
ATOM 723 O O . SER A 1 103 ? 0.900 -3.814 -1.220 1.00 95.38 103 SER A O 1
ATOM 725 N N . LEU A 1 104 ? 1.348 -2.677 -3.091 1.00 92.62 104 LEU A N 1
ATOM 726 C CA . LEU A 1 104 ? 0.360 -3.419 -3.879 1.00 92.62 104 LEU A CA 1
ATOM 727 C C . LEU A 1 104 ? 0.748 -4.901 -4.008 1.00 92.62 104 LEU A C 1
ATOM 729 O O . LEU A 1 104 ? -0.124 -5.769 -3.930 1.00 92.62 104 LEU A O 1
ATOM 733 N N . SER A 1 105 ? 2.045 -5.182 -4.155 1.00 91.50 105 SER A N 1
ATOM 734 C CA . SER A 1 105 ? 2.594 -6.541 -4.205 1.00 91.50 105 SER A CA 1
ATOM 735 C C . SER A 1 105 ? 2.310 -7.325 -2.919 1.00 91.50 105 SER A C 1
ATOM 737 O O . SER A 1 105 ? 1.913 -8.489 -2.987 1.00 91.50 105 SER A O 1
ATOM 739 N N . ASP A 1 106 ? 2.420 -6.679 -1.754 1.00 93.12 106 ASP A N 1
ATOM 740 C CA . ASP A 1 106 ? 2.140 -7.305 -0.451 1.00 93.12 106 ASP A CA 1
ATOM 741 C C . ASP A 1 106 ? 0.651 -7.631 -0.272 1.00 93.12 106 ASP A C 1
ATOM 743 O O . ASP A 1 106 ? 0.282 -8.621 0.365 1.00 93.12 106 ASP A O 1
ATOM 747 N N . LEU A 1 107 ? -0.222 -6.802 -0.853 1.00 90.69 107 LEU A N 1
ATOM 748 C CA . LEU A 1 107 ? -1.670 -6.955 -0.739 1.00 90.69 107 LEU A CA 1
ATOM 749 C C . LEU A 1 107 ? -2.271 -7.937 -1.747 1.00 90.69 107 LEU A C 1
ATOM 751 O O . LEU A 1 107 ? -3.408 -8.370 -1.557 1.00 90.69 107 LEU A O 1
ATOM 755 N N . ALA A 1 108 ? -1.539 -8.329 -2.791 1.00 82.88 108 ALA A N 1
ATOM 756 C CA . ALA A 1 108 ? -2.068 -9.189 -3.846 1.00 82.88 108 ALA A CA 1
ATOM 757 C C . ALA A 1 108 ? -2.642 -10.513 -3.302 1.00 82.88 108 ALA A C 1
ATOM 759 O O . ALA A 1 108 ? -3.735 -10.917 -3.702 1.00 82.88 108 ALA A O 1
ATOM 760 N N . ALA A 1 109 ? -1.954 -11.152 -2.351 1.00 76.94 109 ALA A N 1
ATOM 761 C CA . ALA A 1 109 ? -2.394 -12.398 -1.718 1.00 76.94 109 ALA A CA 1
ATOM 762 C C . ALA A 1 109 ? -3.606 -12.232 -0.771 1.00 76.94 109 ALA A C 1
ATOM 764 O O . ALA A 1 109 ? -4.593 -12.952 -0.940 1.00 76.94 109 ALA A O 1
ATOM 765 N N . PRO A 1 110 ? -3.606 -11.302 0.207 1.00 72.06 110 PRO A N 1
ATOM 766 C CA . PRO A 1 110 ? -4.766 -11.115 1.077 1.00 72.06 110 PRO A CA 1
ATOM 767 C C . PRO A 1 110 ? -5.995 -10.592 0.320 1.00 72.06 110 PRO A C 1
ATOM 769 O O . PRO A 1 110 ? -7.110 -11.030 0.600 1.00 72.06 110 PRO A O 1
ATOM 772 N N . VAL A 1 111 ? -5.815 -9.714 -0.675 1.00 75.44 111 VAL A N 1
ATOM 773 C CA . VAL A 1 111 ? -6.934 -9.173 -1.461 1.00 75.44 111 VAL A CA 1
ATOM 774 C C . VAL A 1 111 ? -7.563 -10.252 -2.335 1.00 75.44 111 VAL A C 1
ATOM 776 O O . VAL A 1 111 ? -8.784 -10.358 -2.347 1.00 75.44 111 VAL A O 1
ATOM 779 N N . THR A 1 112 ? -6.785 -11.110 -3.004 1.00 72.25 112 THR A N 1
ATOM 780 C CA . THR A 1 112 ? -7.371 -12.207 -3.805 1.00 72.25 112 THR A CA 1
ATOM 781 C C . THR A 1 112 ? -8.229 -13.162 -2.972 1.00 72.25 112 THR A C 1
ATOM 783 O O . THR A 1 112 ? -9.246 -13.636 -3.472 1.00 72.25 112 THR A O 1
ATOM 786 N N . GLY A 1 113 ? -7.900 -13.377 -1.695 1.00 65.50 113 GLY A N 1
ATOM 787 C CA . GLY A 1 113 ? -8.744 -14.141 -0.769 1.00 65.50 113 GLY A CA 1
ATOM 788 C C . GLY A 1 113 ? -10.076 -13.466 -0.407 1.00 65.50 113 GLY A C 1
ATOM 789 O O . GLY A 1 113 ? -11.047 -14.164 -0.132 1.00 65.50 113 GLY A O 1
ATOM 790 N N . LEU A 1 114 ? -10.146 -12.130 -0.441 1.00 62.19 114 LEU A N 1
ATOM 791 C CA . LEU A 1 114 ? -11.352 -11.336 -0.151 1.00 62.19 114 LEU A CA 1
ATOM 792 C C . LEU A 1 114 ? -12.337 -11.267 -1.330 1.00 62.19 114 LEU A C 1
ATOM 794 O O . LEU A 1 114 ? -13.543 -11.172 -1.114 1.00 62.19 114 LEU A O 1
ATOM 798 N N . ILE A 1 115 ? -11.830 -11.285 -2.566 1.00 67.25 115 ILE A N 1
ATOM 799 C CA . ILE A 1 115 ? -12.638 -11.229 -3.803 1.00 67.25 115 ILE A CA 1
ATOM 800 C C . ILE A 1 115 ? -12.927 -12.611 -4.402 1.00 67.25 115 ILE A C 1
ATOM 802 O O . ILE A 1 115 ? -13.750 -12.717 -5.313 1.00 67.25 115 ILE A O 1
ATOM 806 N N . ALA A 1 116 ? -12.293 -13.675 -3.904 1.00 60.44 116 ALA A N 1
ATOM 807 C CA . ALA A 1 116 ? -12.648 -15.034 -4.288 1.00 60.44 116 ALA A CA 1
ATOM 808 C C . ALA A 1 116 ? -14.026 -15.408 -3.702 1.00 60.44 116 ALA A C 1
ATOM 810 O O . ALA A 1 116 ? -14.256 -15.210 -2.507 1.00 60.44 116 ALA A O 1
ATOM 811 N N . PRO A 1 117 ? -14.960 -15.954 -4.505 1.00 48.31 117 PRO A N 1
ATOM 812 C CA . PRO A 1 117 ? -16.258 -16.371 -3.991 1.00 48.31 117 PRO A CA 1
ATOM 813 C C . PRO A 1 117 ? -16.076 -17.481 -2.950 1.00 48.31 117 PRO A C 1
ATOM 815 O O . PRO A 1 117 ? -15.352 -18.449 -3.193 1.00 48.31 117 PRO A O 1
ATOM 818 N N . ALA A 1 118 ? -16.756 -17.349 -1.807 1.00 56.47 118 ALA A N 1
ATOM 819 C CA . ALA A 1 118 ? -16.872 -18.425 -0.829 1.00 56.47 118 ALA A CA 1
ATOM 820 C C . ALA A 1 118 ? -17.468 -19.651 -1.533 1.00 56.47 118 ALA A C 1
ATOM 822 O O . ALA A 1 118 ? -18.586 -19.589 -2.050 1.00 56.47 118 ALA A O 1
ATOM 823 N N . ARG A 1 119 ? -16.683 -20.723 -1.627 1.00 45.19 119 ARG A N 1
ATOM 824 C CA . ARG A 1 119 ? -17.099 -21.981 -2.244 1.00 45.19 119 ARG A CA 1
ATOM 825 C C . ARG A 1 119 ? -17.767 -22.888 -1.223 1.00 45.19 119 ARG A C 1
ATOM 827 O O . ARG A 1 119 ? -17.277 -22.919 -0.074 1.00 45.19 119 ARG A O 1
#

Sequence (119 aa):
MASRARHARPRRRRLLSAGLTLSAAGAAALAAAGSAQADIVTVDPADPLATVGHVVGPVADLQLNPMAKTGVDPLDNGIGTQIADFRPISTKDVTGPLSEGASLSDLAAPVTGLIAPAR